Protein AF-X1TDE5-F1 (afdb_monomer)

InterPro domains:
  IPR043738 Domain of unknown function DUF5683 [PF18935] (9-95)

Structure (mmCIF, N/CA/C/O backbone):
data_AF-X1TDE5-F1
#
_entry.id   AF-X1TDE5-F1
#
loop_
_atom_site.group_PDB
_atom_site.id
_atom_site.type_symbol
_atom_site.label_atom_id
_atom_site.label_alt_id
_atom_site.label_comp_id
_atom_site.label_asym_id
_atom_site.label_entity_id
_atom_site.label_seq_id
_atom_site.pdbx_PDB_ins_code
_atom_site.Cartn_x
_atom_site.Cartn_y
_atom_site.Cartn_z
_atom_site.occupancy
_atom_site.B_iso_or_equiv
_atom_site.auth_seq_id
_atom_site.auth_comp_id
_atom_site.auth_asym_id
_atom_site.auth_atom_id
_atom_site.pdbx_PDB_model_num
ATOM 1 N N . GLU A 1 1 ? 21.232 4.209 -20.968 1.00 61.59 1 GLU A N 1
ATOM 2 C CA . GLU A 1 1 ? 22.494 4.637 -21.598 1.00 61.59 1 GLU A CA 1
ATOM 3 C C . GLU A 1 1 ? 22.712 3.881 -22.898 1.00 61.59 1 GLU A C 1
ATOM 5 O O . GLU A 1 1 ? 22.517 4.485 -23.936 1.00 61.59 1 GLU A O 1
ATOM 10 N N . ILE A 1 2 ? 22.838 2.553 -22.843 1.00 64.69 2 ILE A N 1
ATOM 11 C CA . ILE A 1 2 ? 22.925 1.649 -24.010 1.00 64.69 2 ILE A CA 1
ATOM 12 C C . ILE A 1 2 ? 21.851 1.922 -25.088 1.00 64.69 2 ILE A C 1
ATOM 14 O O . ILE A 1 2 ? 22.155 1.996 -26.267 1.00 64.69 2 ILE A O 1
ATOM 18 N N . VAL A 1 3 ? 20.585 2.148 -24.713 1.00 68.31 3 VAL A N 1
ATOM 19 C CA . VAL A 1 3 ? 19.510 2.451 -25.691 1.00 68.31 3 VAL A CA 1
ATOM 20 C C . VAL A 1 3 ? 19.691 3.803 -26.387 1.00 68.31 3 VAL A C 1
ATOM 22 O O . VAL A 1 3 ? 19.275 3.952 -27.529 1.00 68.31 3 VAL A O 1
ATOM 25 N N . LYS A 1 4 ? 20.279 4.791 -25.699 1.00 69.81 4 LYS A N 1
ATOM 26 C CA . LYS A 1 4 ? 20.578 6.106 -26.285 1.00 69.81 4 LYS A CA 1
ATOM 27 C C . LYS A 1 4 ? 21.787 6.011 -27.212 1.00 69.81 4 LYS A C 1
ATOM 29 O O . LYS A 1 4 ? 21.749 6.556 -28.302 1.00 69.81 4 LYS A O 1
ATOM 34 N N . GLU A 1 5 ? 22.788 5.235 -26.812 1.00 69.50 5 GLU A N 1
ATOM 35 C CA . GLU A 1 5 ? 23.987 4.940 -27.601 1.00 69.50 5 GLU A CA 1
ATOM 36 C C . GLU A 1 5 ? 23.661 4.187 -28.907 1.00 69.50 5 GLU A C 1
ATOM 38 O O . GLU A 1 5 ? 24.281 4.432 -29.940 1.00 69.50 5 GLU A O 1
ATOM 43 N N . LEU A 1 6 ? 22.621 3.340 -28.891 1.00 67.06 6 LEU A N 1
ATOM 44 C CA . LEU A 1 6 ? 22.048 2.709 -30.088 1.00 67.06 6 LEU A CA 1
ATOM 45 C C . LEU A 1 6 ? 21.253 3.678 -30.987 1.00 67.06 6 LEU A C 1
ATOM 47 O O . LEU A 1 6 ? 21.004 3.346 -32.140 1.00 67.06 6 LEU A O 1
ATOM 51 N N . TYR A 1 7 ? 20.819 4.832 -30.470 1.00 64.50 7 TYR A N 1
ATOM 52 C CA . TYR A 1 7 ? 20.050 5.838 -31.219 1.00 64.50 7 TYR A CA 1
ATOM 53 C C . TYR A 1 7 ? 20.955 6.905 -31.858 1.00 64.50 7 TYR A C 1
ATOM 55 O O . TYR A 1 7 ? 20.562 7.536 -32.830 1.00 64.50 7 TYR A O 1
ATOM 63 N N . GLU A 1 8 ? 22.153 7.115 -31.306 1.00 72.31 8 GLU A N 1
ATOM 64 C CA . GLU A 1 8 ? 23.090 8.174 -31.707 1.00 72.31 8 GLU A CA 1
ATOM 65 C C . GLU A 1 8 ? 24.079 7.732 -32.804 1.00 72.31 8 GLU A C 1
ATOM 67 O O . GLU A 1 8 ? 24.581 8.562 -33.556 1.00 72.31 8 GLU A O 1
ATOM 72 N N . ASN A 1 9 ? 24.312 6.424 -32.959 1.00 66.81 9 ASN A N 1
ATOM 73 C CA . ASN A 1 9 ? 25.187 5.863 -33.994 1.00 66.81 9 ASN A CA 1
ATOM 74 C C . ASN A 1 9 ? 24.374 5.347 -35.199 1.00 66.81 9 ASN A C 1
ATOM 76 O O . ASN A 1 9 ? 24.099 4.152 -35.316 1.00 66.81 9 ASN A O 1
ATOM 80 N N . GLU A 1 10 ? 23.994 6.247 -36.112 1.00 60.19 10 GLU A N 1
ATOM 81 C CA . GLU A 1 10 ? 23.192 5.927 -37.311 1.00 60.19 10 GLU A CA 1
ATOM 82 C C . GLU A 1 10 ? 23.892 4.973 -38.309 1.00 60.19 10 GLU A C 1
ATOM 84 O O . GLU A 1 10 ? 23.215 4.281 -39.067 1.00 60.19 10 GLU A O 1
ATOM 89 N N . GLU A 1 11 ? 25.229 4.853 -38.292 1.00 62.09 11 GLU A N 1
ATOM 90 C CA . GLU A 1 11 ? 25.981 3.983 -39.222 1.00 62.09 11 GLU A CA 1
ATOM 91 C C . GLU A 1 11 ? 25.933 2.480 -38.872 1.00 62.09 11 GLU A C 1
ATOM 93 O O . GLU A 1 11 ? 26.322 1.641 -39.683 1.00 62.09 11 GLU A O 1
ATOM 98 N N . THR A 1 12 ? 25.445 2.103 -37.682 1.00 63.31 12 THR A N 1
ATOM 99 C CA . THR A 1 12 ? 25.359 0.694 -37.229 1.00 63.31 12 THR A CA 1
ATOM 100 C C . THR A 1 12 ? 23.947 0.308 -36.776 1.00 63.31 12 THR A C 1
ATOM 102 O O . THR A 1 12 ? 23.764 -0.478 -35.844 1.00 63.31 12 THR A O 1
ATOM 105 N N . TYR A 1 13 ? 22.927 0.862 -37.438 1.00 65.75 13 TYR A N 1
ATOM 106 C CA . TYR A 1 13 ? 21.525 0.522 -37.198 1.00 65.75 13 TYR A CA 1
ATOM 107 C C . TYR A 1 13 ? 21.217 -0.908 -37.677 1.00 65.75 13 TYR A C 1
ATOM 109 O O . TYR A 1 13 ? 20.897 -1.149 -38.840 1.00 65.75 13 TYR A O 1
ATOM 117 N N . ASP A 1 14 ? 21.321 -1.873 -36.763 1.00 72.00 14 ASP A N 1
ATOM 118 C CA . ASP A 1 14 ? 20.784 -3.223 -36.937 1.00 72.00 14 ASP A CA 1
ATOM 119 C C . ASP A 1 14 ? 19.373 -3.274 -36.315 1.00 72.00 14 ASP A C 1
ATOM 121 O O . ASP A 1 14 ? 19.247 -3.390 -35.085 1.00 72.00 14 ASP A O 1
ATOM 125 N N . PRO A 1 15 ? 18.298 -3.176 -37.126 1.00 74.81 15 PRO A N 1
ATOM 126 C CA . PRO A 1 15 ? 16.923 -3.114 -36.626 1.00 74.81 15 PRO A CA 1
ATOM 127 C C . PRO A 1 15 ? 16.552 -4.332 -35.768 1.00 74.81 15 PRO A C 1
ATOM 129 O O . PRO A 1 15 ? 15.732 -4.223 -34.857 1.00 74.81 15 PRO A O 1
ATOM 132 N N . SER A 1 16 ? 17.204 -5.480 -35.984 1.00 80.00 16 SER A N 1
ATOM 133 C CA . SER A 1 16 ? 16.896 -6.719 -35.266 1.00 80.00 16 SER A CA 1
ATOM 134 C C . SER A 1 16 ? 17.266 -6.669 -33.776 1.00 80.00 16 SER A C 1
ATOM 136 O O . SER A 1 16 ? 16.522 -7.172 -32.927 1.00 80.00 16 SER A O 1
ATOM 138 N N . LYS A 1 17 ? 18.389 -6.026 -33.425 1.00 77.62 17 LYS A N 1
ATOM 139 C CA . LYS A 1 17 ? 18.883 -5.949 -32.039 1.0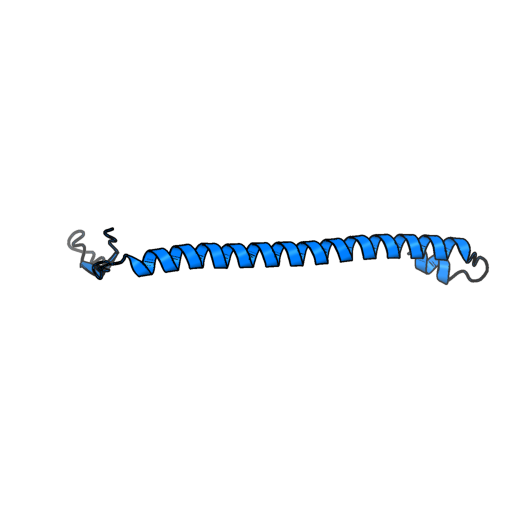0 77.62 17 LYS A CA 1
ATOM 140 C C . LYS A 1 17 ? 18.062 -4.986 -31.192 1.00 77.62 17 LYS A C 1
ATOM 142 O O . LYS A 1 17 ? 17.770 -5.277 -30.030 1.00 77.62 17 LYS A O 1
ATOM 147 N N . TYR A 1 18 ? 17.675 -3.856 -31.780 1.00 81.06 18 TYR A N 1
ATOM 148 C CA . TYR A 1 18 ? 16.825 -2.869 -31.121 1.00 81.06 18 TYR A CA 1
ATOM 149 C C . TYR A 1 18 ? 15.436 -3.442 -30.825 1.00 81.06 18 TYR A C 1
ATOM 151 O O . TYR A 1 18 ? 14.948 -3.324 -29.698 1.00 81.06 18 TYR A O 1
ATOM 159 N N . ASP A 1 19 ? 14.831 -4.123 -31.800 1.00 85.94 19 ASP A N 1
ATOM 160 C CA . ASP A 1 1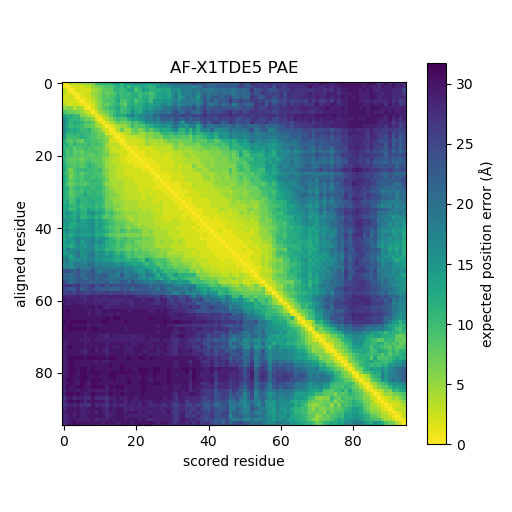9 ? 13.496 -4.697 -31.648 1.00 85.94 19 ASP A CA 1
ATOM 161 C C . ASP A 1 19 ? 13.461 -5.797 -30.588 1.00 85.94 19 ASP A C 1
ATOM 163 O O . ASP A 1 19 ? 12.572 -5.792 -29.733 1.00 85.94 19 ASP A O 1
ATOM 167 N N . TRP A 1 20 ? 14.444 -6.704 -30.563 1.00 83.88 20 TRP A N 1
ATOM 168 C CA . TRP A 1 20 ? 14.527 -7.720 -29.509 1.00 83.88 20 TRP A CA 1
ATOM 169 C C . TRP A 1 20 ? 14.640 -7.088 -28.115 1.00 83.88 20 TRP A C 1
ATOM 171 O O . TRP A 1 20 ? 13.895 -7.462 -27.206 1.00 83.88 20 TRP A O 1
ATOM 181 N N . PHE A 1 21 ? 15.521 -6.099 -27.946 1.00 85.75 21 PHE A N 1
ATOM 182 C CA . PHE A 1 21 ? 15.739 -5.457 -26.650 1.00 85.75 21 PHE A CA 1
ATOM 183 C C . PHE A 1 21 ? 14.497 -4.685 -26.184 1.00 85.75 21 PHE A C 1
ATOM 185 O O . PHE A 1 21 ? 14.069 -4.796 -25.031 1.00 85.75 21 PHE A O 1
ATOM 192 N N . LYS A 1 22 ? 13.861 -3.941 -27.094 1.00 87.62 22 LYS A N 1
ATOM 193 C CA . LYS A 1 22 ? 12.615 -3.217 -26.828 1.00 87.62 22 LYS A CA 1
ATOM 194 C C . LYS A 1 22 ? 11.473 -4.168 -26.472 1.00 87.62 22 LYS A C 1
ATOM 196 O O . LYS A 1 22 ? 10.730 -3.891 -25.527 1.00 87.62 22 LYS A O 1
ATOM 201 N N . ASN A 1 23 ? 11.351 -5.292 -27.175 1.00 89.12 23 ASN A N 1
ATOM 202 C CA . ASN A 1 23 ? 10.350 -6.316 -26.882 1.00 89.12 23 ASN A CA 1
ATOM 203 C C . ASN A 1 23 ? 10.602 -6.968 -25.520 1.00 89.12 23 ASN A C 1
ATOM 205 O O . ASN A 1 23 ? 9.666 -7.109 -24.735 1.00 89.12 23 ASN A O 1
ATOM 209 N N . ALA A 1 24 ? 11.858 -7.277 -25.186 1.00 87.44 24 ALA A N 1
ATOM 210 C CA . ALA A 1 24 ? 12.223 -7.815 -23.880 1.00 87.44 24 ALA A CA 1
ATOM 211 C C . ALA A 1 24 ? 11.858 -6.849 -22.739 1.00 87.44 24 ALA A C 1
ATOM 213 O O . ALA A 1 24 ? 11.269 -7.264 -21.738 1.00 87.44 24 ALA A O 1
ATOM 214 N N . LEU A 1 25 ? 12.140 -5.550 -22.887 1.00 88.75 25 LEU A N 1
ATOM 215 C CA . LEU A 1 25 ? 11.760 -4.544 -21.889 1.00 88.75 25 LEU A CA 1
ATOM 216 C C . LEU A 1 25 ? 10.245 -4.368 -21.775 1.00 88.75 25 LEU A C 1
ATOM 218 O O . LEU A 1 25 ? 9.716 -4.275 -20.666 1.00 88.75 25 LEU A O 1
ATOM 222 N N . THR A 1 26 ? 9.547 -4.333 -22.909 1.00 90.12 26 THR A N 1
ATOM 223 C CA . THR A 1 26 ? 8.086 -4.191 -22.945 1.00 90.12 26 THR A CA 1
ATOM 224 C C . THR A 1 26 ? 7.410 -5.377 -22.264 1.00 90.12 26 THR A C 1
ATOM 226 O O . THR A 1 26 ? 6.563 -5.178 -21.398 1.00 90.12 26 THR A O 1
ATOM 229 N N . LEU A 1 27 ? 7.859 -6.600 -22.558 1.00 89.50 27 LEU A N 1
ATOM 230 C CA . LEU A 1 27 ? 7.323 -7.822 -21.965 1.00 89.50 27 LEU A CA 1
ATOM 231 C C . LEU A 1 27 ? 7.488 -7.843 -20.442 1.00 89.50 27 LEU A C 1
ATOM 233 O O . LEU A 1 27 ? 6.533 -8.130 -19.720 1.00 89.50 27 LEU A O 1
ATOM 237 N N . ASN A 1 28 ? 8.680 -7.497 -19.946 1.00 88.19 28 ASN A N 1
ATOM 238 C CA . ASN A 1 28 ? 8.924 -7.415 -18.506 1.00 88.19 28 ASN A CA 1
ATOM 239 C C . ASN A 1 28 ? 8.030 -6.351 -17.858 1.00 88.19 28 ASN A C 1
ATOM 241 O O . ASN A 1 28 ? 7.375 -6.614 -16.852 1.00 88.19 28 ASN A O 1
ATOM 245 N N . LYS A 1 29 ? 7.941 -5.160 -18.459 1.00 90.38 29 LYS A N 1
ATOM 246 C CA . LYS A 1 29 ? 7.078 -4.080 -17.968 1.00 90.38 29 LYS A CA 1
ATOM 247 C C . LYS A 1 29 ? 5.608 -4.506 -17.889 1.00 90.38 29 LYS A C 1
ATOM 249 O O . LYS A 1 29 ? 4.953 -4.242 -16.880 1.00 90.38 29 LYS A O 1
ATOM 254 N N . ASP A 1 30 ? 5.095 -5.159 -18.926 1.00 90.19 30 ASP A N 1
ATOM 255 C CA . ASP A 1 30 ? 3.704 -5.608 -18.977 1.00 90.19 30 ASP A CA 1
ATOM 256 C C . ASP A 1 30 ? 3.414 -6.727 -17.976 1.00 90.19 30 ASP A C 1
ATOM 258 O O . ASP A 1 30 ? 2.352 -6.721 -17.348 1.00 90.19 30 ASP A O 1
ATOM 262 N N . TYR A 1 31 ? 4.373 -7.626 -17.747 1.00 89.75 31 TYR A N 1
ATOM 263 C CA . TYR A 1 31 ? 4.279 -8.646 -16.706 1.00 89.75 31 TYR A CA 1
ATOM 264 C C . TYR A 1 31 ? 4.106 -8.024 -15.312 1.00 89.75 31 TYR A C 1
ATOM 266 O O . TYR A 1 31 ? 3.155 -8.350 -14.598 1.00 89.75 31 TYR A O 1
ATOM 274 N N . TYR A 1 32 ? 4.967 -7.068 -14.944 1.00 89.62 32 TYR A N 1
ATOM 275 C CA . TYR A 1 32 ? 4.868 -6.385 -13.650 1.00 89.62 32 TYR A CA 1
ATOM 276 C C . TYR A 1 32 ? 3.594 -5.550 -13.520 1.00 89.62 32 TYR A C 1
ATOM 278 O O . TYR A 1 32 ? 3.004 -5.500 -12.440 1.00 89.62 32 TYR A O 1
ATOM 286 N N . ARG A 1 33 ? 3.146 -4.908 -14.605 1.00 91.44 33 ARG A N 1
ATOM 287 C CA . ARG A 1 33 ? 1.895 -4.143 -14.608 1.00 91.44 33 ARG A CA 1
ATOM 288 C C . ARG A 1 33 ? 0.695 -5.048 -14.330 1.00 91.44 33 ARG A C 1
ATOM 290 O O . ARG A 1 33 ? -0.062 -4.773 -13.407 1.00 91.44 33 ARG A O 1
ATOM 297 N N . ARG A 1 34 ? 0.588 -6.177 -15.036 1.00 89.38 34 ARG A N 1
ATOM 298 C CA . ARG A 1 34 ? -0.524 -7.119 -14.855 1.00 89.38 34 ARG A CA 1
ATOM 299 C C . ARG A 1 34 ? -0.543 -7.751 -13.463 1.00 89.38 34 ARG A C 1
ATOM 301 O O . ARG A 1 34 ? -1.614 -7.877 -12.878 1.00 89.38 34 ARG A O 1
ATOM 308 N N . ASN A 1 35 ? 0.618 -8.101 -12.907 1.00 90.69 35 ASN A N 1
ATOM 309 C CA . ASN A 1 35 ? 0.681 -8.623 -11.540 1.00 90.69 35 ASN A CA 1
ATOM 310 C C . ASN A 1 35 ? 0.228 -7.591 -10.503 1.00 90.69 35 ASN A C 1
ATOM 312 O O . ASN A 1 35 ? -0.462 -7.952 -9.556 1.00 90.69 35 ASN A O 1
ATOM 316 N N . ARG A 1 36 ? 0.574 -6.311 -10.680 1.00 91.94 36 ARG A N 1
ATOM 317 C CA . ARG A 1 36 ? 0.097 -5.250 -9.786 1.00 91.94 36 ARG A CA 1
ATOM 318 C C . ARG A 1 36 ? -1.416 -5.085 -9.856 1.00 91.94 36 ARG A C 1
ATOM 320 O O . ARG A 1 36 ? -2.042 -4.992 -8.807 1.00 91.94 36 ARG A O 1
ATOM 327 N N . ASP A 1 37 ? -1.989 -5.088 -11.055 1.00 91.62 37 ASP A N 1
ATOM 328 C CA . ASP A 1 37 ? -3.437 -4.953 -11.243 1.00 91.62 37 ASP A CA 1
ATOM 329 C C . ASP A 1 37 ? -4.193 -6.115 -10.579 1.00 91.62 37 ASP A C 1
ATOM 331 O O . ASP A 1 37 ? -5.160 -5.892 -9.851 1.00 91.62 37 ASP A O 1
ATOM 335 N N . LEU A 1 38 ? -3.693 -7.349 -10.729 1.00 93.00 38 LEU A N 1
ATOM 336 C CA . LEU A 1 38 ? -4.232 -8.523 -10.034 1.00 93.00 38 LEU A CA 1
ATOM 337 C C . LEU A 1 38 ? -4.108 -8.406 -8.509 1.00 93.00 38 LEU A C 1
ATOM 339 O O . LEU A 1 38 ? -5.062 -8.720 -7.799 1.00 93.00 38 LEU A O 1
ATOM 343 N N . SER A 1 39 ? -2.977 -7.915 -7.997 1.00 93.69 39 SER A N 1
ATOM 344 C CA . SER A 1 39 ? -2.800 -7.677 -6.561 1.00 93.69 39 SER A CA 1
ATOM 345 C C . SER A 1 39 ? -3.768 -6.624 -6.021 1.00 93.69 39 SER A C 1
ATOM 347 O O . SER A 1 39 ? -4.319 -6.816 -4.941 1.00 93.69 39 SER A O 1
ATOM 349 N N . TYR A 1 40 ? -4.020 -5.535 -6.755 1.00 94.00 40 TYR A N 1
ATOM 350 C CA . TYR A 1 40 ? -4.996 -4.521 -6.339 1.00 94.00 40 TYR A CA 1
ATOM 351 C C . TYR A 1 40 ? -6.416 -5.084 -6.289 1.00 94.00 40 TYR A C 1
ATOM 353 O O . TYR A 1 40 ? -7.132 -4.830 -5.322 1.00 94.00 40 TYR A O 1
ATOM 361 N N . ILE A 1 41 ? -6.807 -5.883 -7.285 1.00 94.56 41 ILE A N 1
ATOM 362 C CA . ILE A 1 41 ? -8.105 -6.568 -7.286 1.00 94.56 41 ILE A CA 1
ATOM 363 C C . ILE A 1 41 ? -8.192 -7.538 -6.100 1.00 94.56 41 ILE A C 1
ATOM 365 O O . ILE A 1 41 ? -9.193 -7.540 -5.389 1.00 94.56 41 ILE A O 1
ATOM 369 N N . GLY A 1 42 ? -7.136 -8.313 -5.838 1.00 95.50 42 GLY A N 1
ATOM 370 C CA . GLY A 1 42 ? -7.078 -9.244 -4.710 1.00 95.50 42 GLY A CA 1
ATOM 371 C C . GLY A 1 42 ? -7.207 -8.552 -3.352 1.00 95.50 42 GLY A C 1
ATOM 372 O O . GLY A 1 42 ? -8.001 -8.979 -2.519 1.00 95.50 42 GLY A O 1
ATOM 373 N N . ILE A 1 43 ? -6.485 -7.446 -3.145 1.00 96.00 43 ILE A N 1
ATOM 374 C CA . ILE A 1 43 ? -6.577 -6.638 -1.919 1.00 96.00 43 ILE A CA 1
ATOM 375 C C . ILE A 1 43 ? -7.971 -6.014 -1.783 1.00 96.00 43 ILE A C 1
ATOM 377 O O . ILE A 1 43 ? -8.532 -6.020 -0.690 1.00 96.00 43 ILE A O 1
ATOM 381 N N . GLY A 1 44 ? -8.552 -5.510 -2.875 1.00 96.06 44 GLY A N 1
ATOM 382 C CA . GLY A 1 44 ? -9.908 -4.957 -2.871 1.00 96.06 44 GLY A CA 1
ATOM 383 C C . GLY A 1 44 ? -10.960 -5.996 -2.481 1.00 96.06 44 GLY A C 1
ATOM 384 O O . GLY A 1 44 ? -11.784 -5.736 -1.608 1.00 96.06 44 GLY A O 1
ATOM 385 N N . LEU A 1 45 ? -10.890 -7.196 -3.066 1.00 95.75 45 LEU A N 1
ATOM 386 C CA . LEU A 1 45 ? -11.764 -8.317 -2.710 1.00 95.75 45 LEU A CA 1
ATOM 387 C C . LEU A 1 45 ? -11.594 -8.722 -1.243 1.00 95.75 45 LEU A C 1
ATOM 389 O O . LEU A 1 45 ? -12.586 -8.871 -0.534 1.00 95.75 45 LEU A O 1
ATOM 393 N N . TRP A 1 46 ? -10.351 -8.844 -0.771 1.00 95.94 46 TRP A N 1
ATOM 394 C CA . TRP A 1 46 ? -10.060 -9.147 0.630 1.00 95.94 46 TRP A CA 1
ATOM 395 C C . TRP A 1 46 ? -10.661 -8.101 1.575 1.00 95.94 46 TRP A C 1
ATOM 397 O O . TRP A 1 46 ? -11.304 -8.449 2.562 1.00 95.94 46 TRP A O 1
ATOM 407 N N . TYR A 1 47 ? -10.503 -6.815 1.261 1.00 92.56 47 TYR A N 1
ATOM 408 C CA . TYR A 1 47 ? -11.027 -5.723 2.076 1.00 92.56 47 TYR A CA 1
ATOM 409 C C . TYR A 1 47 ? -12.560 -5.726 2.151 1.00 92.56 47 TYR A C 1
ATOM 411 O O . TYR A 1 47 ? -13.119 -5.566 3.233 1.00 92.56 47 TYR A O 1
ATOM 419 N N . ILE A 1 48 ? -13.242 -5.983 1.030 1.00 93.44 48 ILE A N 1
ATOM 420 C CA . ILE A 1 48 ? -14.707 -6.111 1.001 1.00 93.44 48 ILE A CA 1
ATOM 421 C C . ILE A 1 48 ? -15.162 -7.274 1.884 1.00 93.44 48 ILE A C 1
ATOM 423 O O . ILE A 1 48 ? -16.100 -7.112 2.659 1.00 93.44 48 ILE A O 1
ATOM 427 N N . LEU A 1 49 ? -14.482 -8.421 1.816 1.00 91.50 49 LEU A N 1
ATOM 428 C CA . LEU A 1 49 ? -14.801 -9.565 2.669 1.00 91.50 49 LEU A CA 1
ATOM 429 C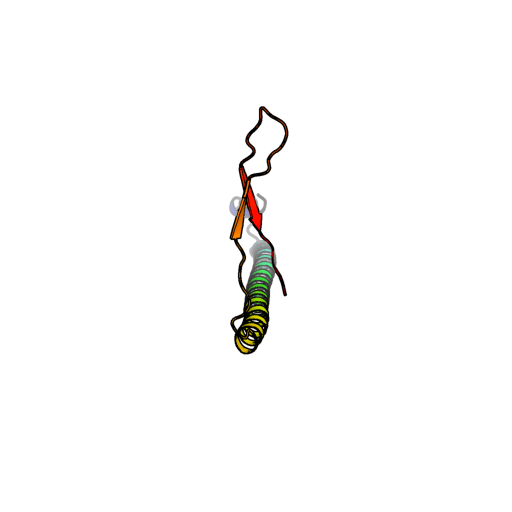 C . LEU A 1 49 ? -14.638 -9.236 4.157 1.00 91.50 49 LEU A C 1
ATOM 431 O O . LEU A 1 49 ? -15.510 -9.596 4.933 1.00 91.50 49 LEU A O 1
ATOM 435 N N . ASN A 1 50 ? -13.595 -8.493 4.546 1.00 90.00 50 ASN A N 1
ATOM 436 C CA . ASN A 1 50 ? -13.409 -8.059 5.939 1.00 90.00 50 ASN A CA 1
ATOM 437 C C . ASN A 1 50 ? -14.545 -7.142 6.419 1.00 90.00 50 ASN A C 1
ATOM 439 O O . ASN A 1 50 ? -14.978 -7.247 7.561 1.00 90.00 50 ASN A O 1
ATOM 443 N N . ILE A 1 51 ? -15.040 -6.247 5.556 1.00 87.88 51 ILE A N 1
ATOM 444 C CA . ILE A 1 51 ? -16.181 -5.383 5.891 1.00 87.88 51 ILE A CA 1
ATOM 445 C C . ILE A 1 51 ? -17.451 -6.211 6.057 1.00 87.88 51 ILE A C 1
ATOM 447 O O . ILE A 1 51 ? -18.206 -5.979 6.997 1.00 87.88 51 ILE A O 1
ATOM 451 N N . VAL A 1 52 ? -17.705 -7.147 5.139 1.00 88.19 52 VAL A N 1
ATOM 452 C CA . VAL A 1 52 ? -18.890 -8.009 5.193 1.00 88.19 52 VAL A CA 1
ATOM 453 C C . VAL A 1 52 ? -18.863 -8.866 6.452 1.00 88.19 52 VAL A C 1
ATOM 455 O O . VAL A 1 52 ? -19.863 -8.896 7.154 1.00 88.19 52 VAL A O 1
ATOM 458 N N . ASP A 1 53 ? -17.727 -9.484 6.767 1.00 84.31 53 ASP A N 1
ATOM 459 C CA . ASP A 1 53 ? -17.536 -10.296 7.973 1.00 84.31 53 ASP A CA 1
ATOM 460 C C . ASP A 1 53 ? -17.829 -9.483 9.246 1.00 84.31 53 ASP A C 1
ATOM 462 O O . ASP A 1 53 ? -18.716 -9.828 10.023 1.00 84.31 53 ASP A O 1
ATOM 466 N N . ALA A 1 54 ? -17.215 -8.299 9.377 1.00 83.75 54 ALA A N 1
ATOM 467 C CA . ALA A 1 54 ? -17.479 -7.389 10.493 1.00 83.75 54 ALA A CA 1
ATOM 468 C C . ALA A 1 54 ? -18.939 -6.900 10.548 1.00 83.75 54 ALA A C 1
ATOM 470 O O . ALA A 1 54 ? -19.483 -6.692 11.630 1.00 83.75 54 ALA A O 1
ATOM 471 N N . SER A 1 55 ? -19.579 -6.703 9.392 1.00 80.75 55 SER A N 1
ATOM 472 C CA . SER A 1 55 ? -20.976 -6.259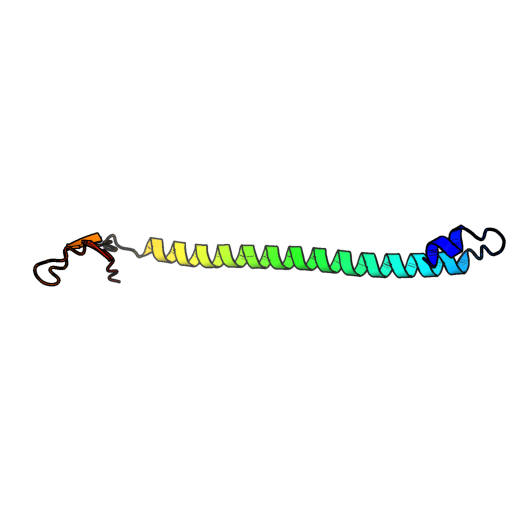 9.314 1.00 80.75 55 SER A CA 1
ATOM 473 C C . SER A 1 55 ? -21.951 -7.372 9.692 1.00 80.75 55 SER A C 1
ATOM 475 O O . SER A 1 55 ? -22.974 -7.083 10.299 1.00 80.75 55 SER A O 1
ATOM 477 N N . VAL A 1 56 ? -21.656 -8.629 9.350 1.00 73.81 56 VAL A N 1
ATOM 478 C CA . VAL A 1 56 ? -22.484 -9.789 9.706 1.00 73.81 56 VAL A CA 1
ATOM 479 C C . VAL A 1 56 ? -22.454 -10.022 11.215 1.00 73.81 5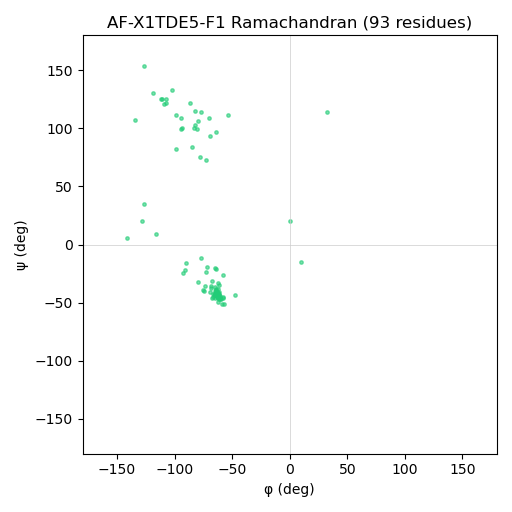6 VAL A C 1
ATOM 481 O O . VAL A 1 56 ? -23.519 -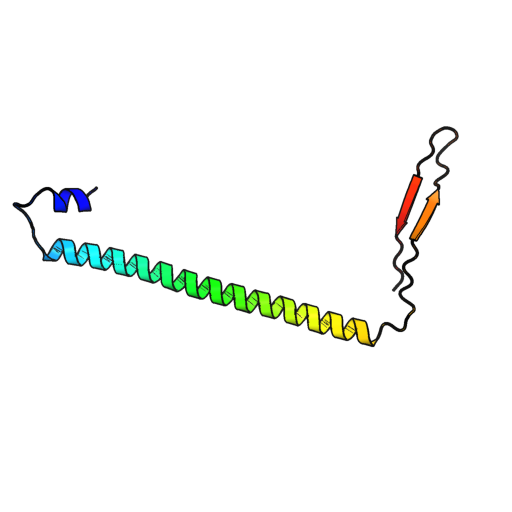10.156 11.818 1.00 73.81 56 VAL A O 1
ATOM 484 N N . ASP A 1 57 ? -21.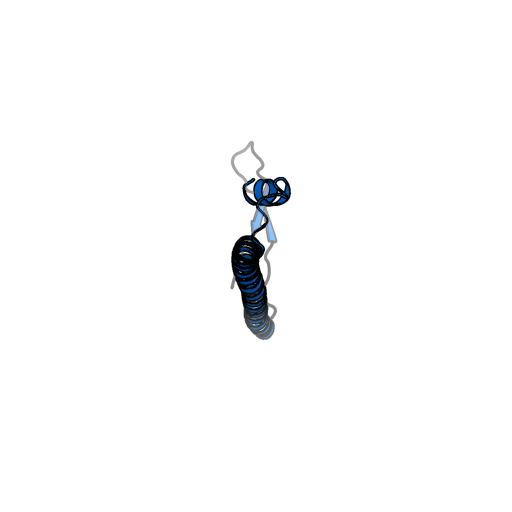273 -9.976 11.836 1.00 66.81 57 ASP A N 1
ATOM 485 C CA . ASP A 1 57 ? -21.135 -10.089 13.293 1.00 66.81 57 ASP A CA 1
ATOM 486 C C . ASP A 1 57 ? -21.789 -8.909 14.025 1.00 66.81 57 ASP A C 1
ATOM 488 O O . ASP A 1 57 ? -22.467 -9.101 15.035 1.00 66.81 57 ASP A O 1
ATOM 492 N N . ALA A 1 58 ? -21.654 -7.687 13.494 1.00 68.38 58 ALA A N 1
ATOM 493 C CA . ALA A 1 58 ? -22.318 -6.508 14.047 1.00 68.38 58 ALA A CA 1
ATOM 494 C C . ALA A 1 58 ? -23.850 -6.609 13.959 1.00 68.38 58 ALA A C 1
ATOM 496 O O . ALA A 1 58 ? -24.544 -6.251 14.907 1.00 68.38 58 ALA A O 1
ATOM 497 N N . HIS A 1 59 ? -24.388 -7.142 12.857 1.00 62.00 59 HIS A N 1
ATOM 498 C CA . HIS A 1 59 ? -25.833 -7.326 12.695 1.00 62.00 59 HIS A CA 1
ATOM 499 C C . HIS A 1 59 ? -26.394 -8.468 13.557 1.00 62.00 59 HIS A C 1
ATOM 501 O O . HIS A 1 59 ? -27.581 -8.459 13.876 1.00 62.00 59 HIS A O 1
ATOM 507 N N . LEU A 1 60 ? -25.559 -9.438 13.952 1.00 58.28 60 LEU A N 1
ATOM 508 C CA . LEU A 1 60 ? -25.929 -10.475 14.918 1.00 58.28 60 LEU A CA 1
ATOM 509 C C . LEU A 1 60 ? -25.854 -9.963 16.367 1.00 58.28 60 LEU A C 1
ATOM 511 O O . LEU A 1 60 ? -26.672 -10.365 17.189 1.00 58.28 60 LEU A O 1
ATOM 515 N N . PHE A 1 61 ? -24.931 -9.044 16.671 1.00 53.59 61 PHE A N 1
ATOM 516 C CA . PHE A 1 61 ? -24.886 -8.360 17.966 1.00 53.59 61 PHE A CA 1
ATOM 517 C C . PHE A 1 61 ? -26.067 -7.399 18.157 1.00 53.59 61 PHE A C 1
ATOM 519 O O . PHE A 1 61 ? -26.663 -7.407 19.225 1.00 53.59 61 PHE A O 1
ATOM 526 N N . ASP A 1 62 ? -26.480 -6.636 17.140 1.00 55.06 62 ASP A N 1
ATOM 527 C CA . ASP A 1 62 ? -27.627 -5.714 17.262 1.00 55.06 62 ASP A CA 1
ATOM 528 C C . ASP A 1 62 ? -28.976 -6.425 17.511 1.00 55.06 62 ASP A C 1
ATOM 530 O O . ASP A 1 62 ? -29.918 -5.794 17.987 1.00 55.06 62 ASP A O 1
ATOM 534 N N . TYR A 1 63 ? -29.099 -7.725 17.203 1.00 50.59 63 TYR A N 1
ATOM 535 C CA . TYR A 1 63 ? -30.373 -8.451 17.309 1.00 50.59 63 TYR A CA 1
ATOM 536 C C . TYR A 1 63 ? -30.617 -9.116 18.677 1.00 50.59 63 TYR A C 1
ATOM 538 O O . TYR A 1 63 ? -31.761 -9.446 18.980 1.00 50.59 63 TYR A O 1
ATOM 546 N N . ASP A 1 64 ? -29.585 -9.279 19.516 1.00 51.81 64 ASP A N 1
ATOM 547 C CA . ASP A 1 64 ? -29.713 -9.865 20.867 1.00 51.81 64 ASP A CA 1
ATOM 548 C C . ASP A 1 64 ? -29.088 -8.988 21.970 1.00 51.81 64 ASP A C 1
ATOM 550 O O . ASP A 1 64 ? -28.801 -9.447 23.075 1.00 51.81 64 ASP A O 1
ATOM 554 N N . ILE A 1 65 ? -28.898 -7.690 21.706 1.00 53.47 65 ILE A N 1
ATOM 555 C CA . ILE A 1 65 ? -28.756 -6.712 22.788 1.00 53.47 65 ILE A CA 1
ATOM 556 C C . ILE A 1 65 ? -30.176 -6.317 23.191 1.00 53.47 65 ILE A C 1
ATOM 558 O O . ILE A 1 65 ? -30.724 -5.311 22.746 1.00 53.47 65 ILE A O 1
ATOM 562 N N . SER A 1 66 ? -30.794 -7.120 24.056 1.00 47.75 66 SER A N 1
ATOM 563 C CA . SER A 1 66 ? -31.811 -6.576 24.950 1.00 47.75 66 SER A CA 1
ATOM 564 C C . SER A 1 66 ? -31.165 -5.398 25.682 1.00 47.75 66 SER A C 1
ATOM 566 O O . SER A 1 66 ? -30.214 -5.653 26.410 1.00 47.75 66 SER A O 1
ATOM 568 N N . ASP A 1 67 ? -31.608 -4.169 25.395 1.00 52.12 67 ASP A N 1
ATOM 569 C CA . ASP A 1 67 ? -31.508 -2.838 26.051 1.00 52.12 67 ASP A CA 1
ATOM 570 C C . ASP A 1 67 ? -30.744 -2.630 27.398 1.00 52.12 67 ASP A C 1
ATOM 572 O O . ASP A 1 67 ? -30.945 -1.628 28.081 1.00 52.12 67 ASP A O 1
ATOM 576 N N . GLU A 1 68 ? -29.834 -3.503 27.818 1.00 56.44 68 GLU A N 1
ATOM 577 C CA . GLU A 1 68 ? -29.140 -3.480 29.108 1.00 56.44 68 GLU A CA 1
ATOM 578 C C . GLU A 1 68 ? -27.629 -3.265 28.972 1.00 56.44 68 GLU A C 1
ATOM 580 O O . GLU A 1 68 ? -26.914 -3.308 29.977 1.00 56.44 68 GLU A O 1
ATOM 585 N N . LEU A 1 69 ? -27.113 -2.941 27.778 1.00 56.31 69 LEU A N 1
ATOM 586 C CA . LEU A 1 69 ? -25.733 -2.466 27.634 1.00 56.31 69 LEU A CA 1
ATOM 587 C C . LEU A 1 69 ? -25.623 -1.033 28.182 1.00 56.31 69 LEU A C 1
ATOM 589 O O . LEU A 1 69 ? -25.530 -0.044 27.457 1.00 56.31 69 LEU A O 1
ATOM 593 N N . THR A 1 70 ? -25.681 -0.919 29.505 1.00 55.78 70 THR A N 1
ATOM 594 C CA . THR A 1 70 ? -25.660 0.358 30.209 1.00 55.78 70 THR A CA 1
ATOM 595 C C . THR A 1 70 ? -24.207 0.785 30.360 1.00 55.78 70 THR A C 1
ATOM 597 O O . THR A 1 70 ? -23.475 0.302 31.224 1.00 55.78 70 THR A O 1
ATOM 600 N N . LEU A 1 71 ? -23.773 1.697 29.494 1.00 55.00 71 LEU A N 1
ATOM 601 C CA . LEU A 1 71 ? -22.492 2.383 29.609 1.00 55.00 71 LEU A CA 1
ATOM 602 C C . LEU A 1 71 ? -22.496 3.246 30.886 1.00 55.00 71 LEU A C 1
ATOM 604 O O . LEU A 1 71 ? -23.002 4.368 30.886 1.00 55.00 71 LEU A O 1
ATOM 608 N N . HIS A 1 72 ? -21.941 2.728 31.984 1.00 61.16 72 HIS A N 1
ATOM 609 C CA . HIS A 1 72 ? -21.763 3.494 33.220 1.00 61.16 72 HIS A CA 1
ATOM 610 C C . HIS A 1 72 ? -20.516 4.377 33.103 1.00 61.16 72 HIS A C 1
ATOM 612 O O . HIS A 1 72 ? -19.383 3.925 33.281 1.00 61.16 72 HIS A O 1
ATOM 618 N N . ILE A 1 73 ? -20.732 5.656 32.789 1.00 57.78 73 ILE A N 1
ATOM 619 C CA . ILE A 1 73 ? -19.711 6.700 32.908 1.00 57.78 73 ILE A CA 1
ATOM 620 C C . ILE A 1 73 ? -19.911 7.356 34.269 1.00 57.78 73 ILE A C 1
ATOM 622 O O . ILE A 1 73 ? -20.778 8.213 34.435 1.00 57.78 73 ILE A O 1
ATOM 626 N N . GLU A 1 74 ? -19.108 6.952 35.247 1.00 64.06 74 GLU A N 1
ATOM 627 C CA . GLU A 1 74 ? -19.122 7.562 36.573 1.00 64.06 74 GLU A CA 1
ATOM 628 C C . GLU A 1 74 ? -17.858 8.420 36.754 1.00 64.06 74 GLU A C 1
ATOM 630 O O . GLU A 1 74 ? -16.736 7.916 36.618 1.00 64.06 74 GLU A O 1
ATOM 635 N N . PRO A 1 75 ? -17.993 9.732 37.027 1.00 54.88 75 PRO A N 1
ATOM 636 C CA . PRO A 1 75 ? -16.856 10.556 37.408 1.00 54.88 75 PRO A CA 1
ATOM 637 C C . PRO A 1 75 ? -16.394 10.147 38.813 1.00 54.88 75 PRO A C 1
ATOM 639 O O . PRO A 1 75 ? -17.071 10.414 39.805 1.00 54.88 75 PRO A O 1
ATOM 642 N N . GLU A 1 76 ? -15.234 9.496 38.903 1.00 63.94 76 GLU A N 1
ATOM 643 C CA . GLU A 1 76 ? -14.654 9.062 40.174 1.00 63.94 76 GLU A CA 1
ATOM 644 C C . GLU A 1 76 ? -13.659 10.124 40.667 1.00 63.94 76 GLU A C 1
ATOM 646 O O . GLU A 1 76 ? -12.581 10.336 40.102 1.00 63.94 76 GLU A O 1
ATOM 651 N N . LEU A 1 77 ? -14.036 10.832 41.733 1.00 59.09 77 LEU A N 1
ATOM 652 C CA . LEU A 1 77 ? -13.122 11.706 42.462 1.00 59.09 77 LEU A CA 1
ATOM 653 C C . LEU A 1 77 ? -12.314 10.837 43.424 1.00 59.09 77 LEU A C 1
ATOM 655 O O . LEU A 1 77 ? -12.827 10.436 44.464 1.00 59.09 77 LEU A O 1
ATOM 659 N N . PHE A 1 78 ? -11.057 10.545 43.087 1.00 60.31 78 PHE A N 1
ATOM 660 C CA . PHE A 1 78 ? -10.161 9.804 43.972 1.00 60.31 78 PHE A CA 1
ATOM 661 C C . PHE A 1 78 ? -9.648 10.732 45.084 1.00 60.31 78 PHE A C 1
ATOM 663 O O . PHE A 1 78 ? -8.880 11.655 44.790 1.00 60.31 78 PHE A O 1
ATOM 670 N N . PRO A 1 79 ? -9.990 10.510 46.369 1.00 58.31 79 PRO A N 1
ATOM 671 C CA . PRO A 1 79 ? -9.361 11.234 47.462 1.00 58.31 79 PRO A CA 1
ATOM 672 C C . PRO A 1 79 ? -7.977 10.628 47.726 1.00 58.31 79 PRO A C 1
ATOM 674 O O . PRO A 1 79 ? -7.774 9.891 48.689 1.00 58.31 79 PRO A O 1
ATOM 677 N N . THR A 1 80 ? -7.001 10.912 46.862 1.00 56.97 80 THR A N 1
ATOM 678 C CA . THR A 1 80 ? -5.603 10.603 47.170 1.00 56.97 80 THR A CA 1
ATOM 679 C C . THR A 1 80 ? -5.052 11.734 48.038 1.00 56.97 80 THR A C 1
ATOM 681 O O . THR A 1 80 ? -5.037 12.881 47.619 1.00 56.97 80 THR A O 1
ATOM 684 N N . SER A 1 81 ? -4.711 11.415 49.291 1.00 56.62 81 SER A N 1
ATOM 685 C CA . SER A 1 81 ? -3.937 12.208 50.266 1.00 56.62 81 SER A CA 1
ATOM 686 C C . SER A 1 81 ? -4.062 13.745 50.210 1.00 56.62 81 SER A C 1
ATOM 688 O O . SER A 1 81 ? -3.560 14.360 49.283 1.00 56.62 81 SER A O 1
ATOM 690 N N . ARG A 1 82 ? -4.645 14.334 51.272 1.00 59.16 82 ARG A N 1
ATOM 691 C CA . ARG A 1 82 ? -4.774 15.738 51.774 1.00 59.16 82 ARG A CA 1
ATOM 692 C C . ARG A 1 82 ? -4.363 16.987 50.945 1.00 59.16 82 ARG A C 1
ATOM 694 O O . ARG A 1 82 ? -4.780 18.075 51.328 1.00 59.16 82 ARG A O 1
ATOM 701 N N . TYR A 1 83 ? -3.602 16.891 49.858 1.00 59.66 83 TYR A N 1
ATOM 702 C CA . TYR A 1 83 ? -3.070 17.995 49.058 1.00 59.66 83 TYR A CA 1
ATOM 703 C C . TYR A 1 83 ? -3.073 17.761 47.535 1.00 59.66 83 TYR A C 1
ATOM 705 O O . TYR A 1 83 ? -2.565 18.612 46.807 1.00 59.66 83 TYR A O 1
ATOM 713 N N . THR A 1 84 ? -3.635 16.667 47.005 1.00 59.38 84 THR A N 1
ATOM 714 C CA . THR A 1 84 ? -3.705 16.471 45.543 1.00 59.38 84 THR A CA 1
ATOM 715 C C . THR A 1 84 ? -5.085 15.990 45.108 1.00 59.38 84 THR A C 1
ATOM 717 O O . THR A 1 84 ? -5.464 14.847 45.322 1.00 59.38 84 THR A O 1
ATOM 720 N N . HIS A 1 85 ? -5.850 16.879 44.473 1.00 56.66 85 HIS A N 1
ATOM 721 C CA . HIS A 1 85 ? -7.102 16.511 43.820 1.00 56.66 85 HIS A CA 1
ATOM 722 C C . HIS A 1 85 ? -6.767 15.890 42.461 1.00 56.66 85 HIS A C 1
ATOM 724 O O . HIS A 1 85 ? -6.365 16.600 41.540 1.00 56.66 85 HIS A O 1
ATOM 730 N N . THR A 1 86 ? -6.910 14.573 42.331 1.00 61.91 86 THR A N 1
ATOM 731 C CA . THR A 1 86 ? -6.840 13.895 41.032 1.00 61.91 86 THR A CA 1
ATOM 732 C C . THR A 1 86 ? -8.262 13.641 40.552 1.00 61.91 86 THR A C 1
ATOM 734 O O . THR A 1 86 ? -9.003 12.862 41.146 1.00 61.91 86 THR A O 1
ATOM 737 N N . MET A 1 87 ? -8.653 14.335 39.485 1.00 64.12 87 MET A N 1
ATOM 738 C CA . MET A 1 87 ? -9.919 14.110 38.792 1.00 64.12 87 MET A CA 1
ATOM 739 C C . MET A 1 87 ? -9.700 13.010 37.753 1.00 64.12 87 MET A C 1
ATOM 741 O O . MET A 1 87 ? -8.828 13.149 36.895 1.00 64.12 87 MET A O 1
ATOM 745 N N . GLY A 1 88 ? -10.455 11.918 37.845 1.00 69.25 88 GLY A N 1
ATOM 746 C CA . GLY A 1 88 ? -10.398 10.808 36.898 1.00 69.25 88 GLY A CA 1
ATOM 747 C C . GLY A 1 88 ? -11.782 10.481 36.352 1.00 69.25 88 GLY A C 1
ATOM 748 O O . GLY A 1 88 ? -12.796 10.732 36.998 1.00 69.25 88 GLY A O 1
ATOM 749 N N . ILE A 1 89 ? -11.824 9.920 35.146 1.00 70.50 89 ILE A N 1
ATOM 750 C CA . ILE A 1 89 ? -13.034 9.317 34.584 1.00 70.50 89 ILE A CA 1
ATOM 751 C C . ILE A 1 89 ? -12.772 7.819 34.525 1.00 70.50 89 ILE A C 1
ATOM 753 O O . ILE A 1 89 ? -11.763 7.393 33.957 1.00 70.50 89 ILE A O 1
ATOM 757 N N . LYS A 1 90 ? -13.658 7.029 35.129 1.00 68.81 90 LYS A N 1
ATOM 758 C CA . LYS A 1 90 ? -13.600 5.574 35.059 1.00 68.81 90 LYS A CA 1
ATOM 759 C C . LYS A 1 90 ? -14.640 5.086 34.064 1.00 68.81 90 LYS A C 1
ATOM 761 O O . LYS A 1 90 ? -15.797 5.490 34.113 1.00 68.81 90 LYS A O 1
ATOM 766 N N . PHE A 1 91 ? -14.208 4.193 33.184 1.00 65.81 91 PHE A N 1
ATOM 767 C CA . PHE A 1 91 ? -15.080 3.484 32.259 1.00 65.81 91 PHE A CA 1
ATOM 768 C C . PHE A 1 91 ? -15.152 2.027 32.710 1.00 65.81 91 PHE A C 1
ATOM 770 O O . PHE A 1 91 ? -14.117 1.363 32.808 1.00 65.81 91 PHE A O 1
ATOM 777 N N . SER A 1 92 ? -16.349 1.530 33.017 1.00 64.31 92 SER A N 1
ATOM 778 C CA . SER A 1 92 ? -16.586 0.112 33.289 1.00 64.31 92 SER A CA 1
ATOM 779 C C . SER A 1 92 ? -17.578 -0.454 32.278 1.00 64.31 92 SER A C 1
ATOM 781 O O . SER A 1 92 ? -18.643 0.109 32.043 1.00 64.31 92 SER A O 1
ATOM 783 N N . PHE A 1 93 ? -17.213 -1.591 31.690 1.00 61.38 93 PHE A N 1
ATOM 784 C CA . PHE A 1 93 ? -18.082 -2.370 30.815 1.00 61.38 93 PHE A CA 1
ATOM 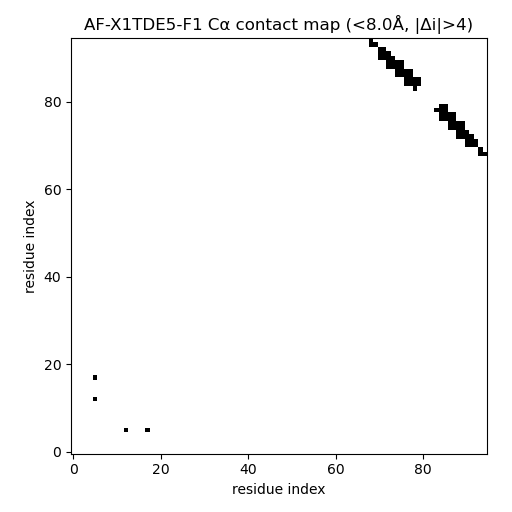785 C C . PHE A 1 93 ? -18.509 -3.628 31.569 1.00 61.38 93 PHE A C 1
ATOM 787 O O . PHE A 1 93 ? -17.657 -4.365 32.069 1.00 61.38 93 PHE A O 1
ATOM 794 N N . ARG A 1 94 ? -19.821 -3.855 31.675 1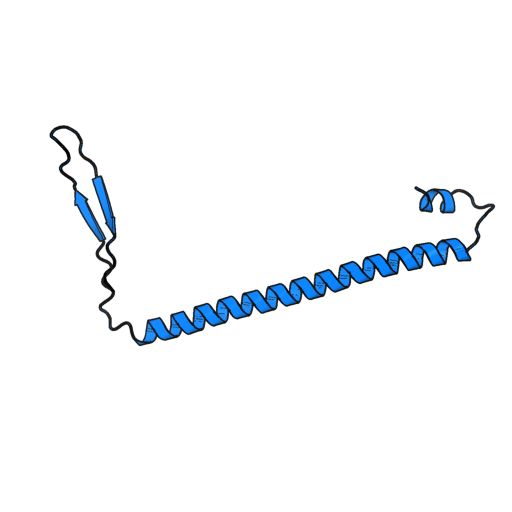.00 56.53 94 ARG A N 1
ATOM 795 C CA . ARG A 1 94 ? -20.392 -5.140 32.087 1.00 56.53 94 ARG A CA 1
ATOM 796 C C . ARG A 1 94 ? -21.102 -5.741 30.882 1.00 56.53 94 ARG A C 1
ATOM 798 O O . ARG A 1 94 ? -21.943 -5.078 30.286 1.00 56.53 94 ARG A O 1
ATOM 805 N N . PHE A 1 95 ? -20.701 -6.961 30.560 1.00 57.91 95 PHE A N 1
ATOM 806 C CA . PHE A 1 95 ? -21.322 -7.876 29.613 1.00 57.91 95 PHE A CA 1
ATOM 807 C C . PHE A 1 95 ? -21.821 -9.095 30.392 1.00 57.91 95 PHE A C 1
ATOM 809 O O . PHE A 1 95 ? -21.253 -9.361 31.484 1.00 57.91 95 PHE A O 1
#

Sequence (95 aa):
EIVKELYENEETYDPSKYDWFKNALTLNKDYYRRNRDLSYIGIGLWYILNIVDASVDAHLFDYDISDELTLHIEPELFPTSRYTHTMGIKFSFRF

Mean predicted aligned error: 16.95 Å

Organism: NCBI:txid412755

Radius of gyration: 33.28 Å; Cα contacts (8 Å, |Δi|>4): 39; chains: 1; bounding box: 58×28×91 Å

Secondary structure (DSSP, 8-state):
-HHHHHHH-GGG--HHHHHHHHHHHHHHHHHHHHHHHHHHHHHHHHHHHHHHHHHHHHHHHTTS--S----EEEEEEE--TTT--EEEEEEE---

Foldseek 3Di:
DVLVVQVPPPVPDPVVVNVVVVVVVVVVVVVVVVVVVVVVVVVVVVVVVVVVVVVVVVVVVVVPPPPPQDFDWDFDFDPDDDPDTDTDIDTDGDD

pLDDT: mean 73.32, std 14.83, range [47.75, 96.06]

Solvent-accessible surface area (backbone atoms only — not comparable to full-atom values): 5878 Å² total; per-residue (Å²): 107,71,72,55,58,63,67,71,44,75,94,71,71,55,70,68,63,55,50,52,52,52,48,54,52,49,53,54,52,51,51,56,51,52,52,50,54,50,48,51,52,50,52,51,54,52,52,52,50,53,51,50,53,55,49,52,56,50,58,56,49,68,73,71,59,71,92,66,80,66,80,50,76,49,78,45,75,49,88,52,67,106,83,48,90,50,83,46,78,48,83,55,88,74,133